Protein AF-A0A7S3VUL6-F1 (afdb_monomer_lite)

Foldseek 3Di:
DQLLQQLFEQQPHPVGPSAAGPVVRHGCCVVQVQSVVVSVVVVVVVCVVLVDPPDQDDPDQDRPCVLVVVDVDDDHDPVSVCCLAVLPPPPVPDDPPDDDDRDPDPSSPVCHVVDDDDPDDHDQWHQDPVVSHIDGDDCVRRVPDDDDDPPPPPDPPVPDPPPPPPDDD

Sequence (169 aa):
LNAILASISQTQGTWQNAFMDPVELELLSIKHPELMKEALQVYRDLAQASHLPTSLHSCSVVNHLFATGRCAMTINWEHAFPYLYNSPRLDGTRTAGGSNSSKPHPAAESLVGHIGVSPLPGSSRIYDRAGRTVKECNPSTCPLATQDEIVTYSRNFSELPANATKASG

Structure (mmCIF, N/CA/C/O backbone):
data_AF-A0A7S3VUL6-F1
#
_entry.id   AF-A0A7S3VUL6-F1
#
loop_
_atom_site.group_PDB
_atom_site.id
_atom_site.type_symbol
_atom_site.label_atom_id
_atom_site.label_alt_id
_atom_site.label_comp_id
_atom_site.label_asym_id
_atom_site.label_entity_id
_atom_site.label_seq_id
_atom_site.pdbx_PDB_ins_code
_atom_site.Cartn_x
_atom_site.Cartn_y
_atom_site.Cartn_z
_atom_site.occupancy
_atom_site.B_iso_or_equiv
_atom_site.auth_seq_id
_atom_site.auth_comp_id
_atom_site.auth_asym_id
_atom_site.auth_atom_id
_atom_site.pdbx_PDB_model_num
ATOM 1 N N . LEU A 1 1 ? 5.446 3.450 1.620 1.00 85.12 1 LEU A N 1
ATOM 2 C CA . LEU A 1 1 ? 4.728 3.755 2.879 1.00 85.12 1 LEU A CA 1
ATOM 3 C C . LEU A 1 1 ? 3.277 4.178 2.640 1.00 85.12 1 LEU A C 1
ATOM 5 O O . LEU A 1 1 ? 2.405 3.507 3.158 1.00 85.12 1 LEU A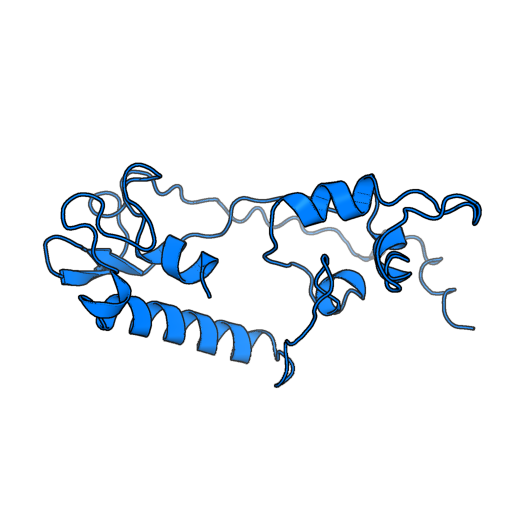 O 1
ATOM 9 N N . ASN A 1 2 ? 2.993 5.206 1.831 1.00 88.12 2 ASN A N 1
ATOM 10 C CA . ASN A 1 2 ? 1.614 5.687 1.602 1.00 88.12 2 ASN A CA 1
ATOM 11 C C . ASN A 1 2 ? 0.633 4.601 1.133 1.00 88.12 2 ASN A C 1
ATOM 13 O O . ASN A 1 2 ? -0.465 4.499 1.663 1.00 88.12 2 ASN A O 1
ATOM 17 N N . ALA A 1 3 ? 1.059 3.758 0.192 1.00 89.50 3 ALA A N 1
ATOM 18 C CA . ALA A 1 3 ? 0.274 2.622 -0.284 1.00 89.50 3 ALA A CA 1
ATOM 19 C C . ALA A 1 3 ? -0.064 1.614 0.839 1.00 89.50 3 ALA A C 1
ATOM 21 O O . ALA A 1 3 ? -1.197 1.162 0.950 1.00 89.50 3 ALA A O 1
ATOM 22 N N . ILE A 1 4 ? 0.901 1.336 1.725 1.00 92.19 4 ILE A N 1
ATOM 23 C CA . ILE A 1 4 ? 0.715 0.467 2.898 1.00 92.19 4 ILE A CA 1
ATOM 24 C C . ILE A 1 4 ? -0.262 1.117 3.882 1.00 92.19 4 ILE A C 1
ATOM 26 O O . ILE A 1 4 ? -1.207 0.477 4.327 1.00 92.19 4 ILE A O 1
ATOM 30 N N . LEU A 1 5 ? -0.074 2.404 4.184 1.00 91.94 5 LEU A N 1
ATOM 31 C CA . LEU A 1 5 ? -0.964 3.146 5.074 1.00 91.94 5 LEU A CA 1
ATOM 32 C C . LEU A 1 5 ? -2.414 3.099 4.575 1.00 91.94 5 LEU A C 1
ATOM 34 O O . LEU A 1 5 ? -3.310 2.787 5.353 1.00 91.94 5 LEU A O 1
ATOM 38 N N . ALA A 1 6 ? -2.626 3.345 3.279 1.00 91.25 6 ALA A N 1
ATOM 39 C CA . ALA A 1 6 ? -3.947 3.283 2.663 1.00 91.25 6 ALA A CA 1
ATOM 40 C C . ALA A 1 6 ? -4.585 1.893 2.798 1.00 91.25 6 ALA A C 1
ATOM 42 O O . ALA A 1 6 ? -5.755 1.803 3.157 1.00 91.25 6 ALA A O 1
ATOM 43 N N . SER A 1 7 ? -3.808 0.818 2.614 1.00 92.06 7 SER A N 1
ATOM 44 C CA . SER A 1 7 ? -4.300 -0.562 2.766 1.00 92.06 7 SER A CA 1
ATOM 45 C C . SER A 1 7 ? -4.785 -0.906 4.185 1.00 92.06 7 SER A C 1
ATOM 47 O O . SER A 1 7 ? -5.539 -1.859 4.358 1.00 92.06 7 SER A O 1
ATOM 49 N N . ILE A 1 8 ? -4.371 -0.129 5.194 1.00 93.62 8 ILE A N 1
ATOM 50 C CA . ILE A 1 8 ? -4.747 -0.305 6.605 1.00 93.62 8 ILE A CA 1
ATOM 51 C C . ILE A 1 8 ? -5.895 0.643 6.996 1.00 93.62 8 ILE A C 1
ATOM 53 O O . ILE A 1 8 ? -6.748 0.272 7.802 1.00 93.62 8 ILE A O 1
ATOM 57 N N . SER A 1 9 ? -5.926 1.872 6.465 1.00 91.81 9 SER A N 1
ATOM 58 C CA . SER A 1 9 ? -6.853 2.934 6.899 1.00 91.81 9 SER A CA 1
ATOM 59 C C . SER A 1 9 ? -8.128 3.083 6.060 1.00 91.81 9 SER A C 1
ATOM 61 O O . SER A 1 9 ? -9.054 3.784 6.492 1.00 91.81 9 SER A O 1
ATOM 63 N N . GLN A 1 10 ? -8.177 2.477 4.871 1.00 91.06 10 GLN A N 1
ATOM 64 C CA . GLN A 1 10 ? -9.265 2.618 3.900 1.00 91.06 10 GLN A CA 1
ATOM 65 C C . GLN A 1 10 ? -10.076 1.317 3.768 1.00 91.06 10 GLN A C 1
ATOM 67 O O . GLN A 1 10 ? -9.976 0.599 2.777 1.00 91.06 10 GLN A O 1
ATOM 72 N N . THR A 1 11 ? -10.897 0.998 4.771 1.00 89.81 11 THR A N 1
ATOM 73 C CA . THR A 1 11 ? -11.624 -0.288 4.833 1.00 89.81 11 THR A CA 1
ATOM 74 C C . THR A 1 11 ? -12.999 -0.260 4.174 1.00 89.81 11 THR A C 1
ATOM 76 O O . THR A 1 11 ? -13.513 -1.301 3.770 1.00 89.81 11 THR A O 1
ATOM 79 N N . GLN A 1 12 ? -13.586 0.931 4.030 1.00 88.06 12 GLN A N 1
ATOM 80 C CA . GLN A 1 12 ? -14.890 1.157 3.389 1.00 88.06 12 GLN A CA 1
ATOM 81 C C . GLN A 1 12 ? -14.747 1.812 2.003 1.00 88.06 12 GLN A C 1
ATOM 83 O O . GLN A 1 12 ? -15.617 2.562 1.555 1.00 88.06 12 GLN A O 1
ATOM 88 N N . GLY A 1 13 ? -13.627 1.558 1.320 1.00 83.88 13 GLY A N 1
ATOM 89 C CA . GLY A 1 13 ? -13.360 2.090 -0.016 1.00 83.88 13 GLY A CA 1
ATOM 90 C C . GLY A 1 13 ? -13.041 3.586 -0.021 1.00 83.88 13 GLY A C 1
ATOM 91 O O . GLY A 1 13 ? -12.706 4.179 1.004 1.00 83.88 13 GLY A O 1
ATOM 92 N N . THR A 1 14 ? -13.133 4.216 -1.193 1.00 84.12 14 THR A N 1
ATOM 93 C CA . THR A 1 14 ? -12.618 5.578 -1.429 1.00 84.12 14 THR A CA 1
ATOM 94 C C . THR A 1 14 ? -13.358 6.695 -0.698 1.00 84.12 14 THR A C 1
ATOM 96 O O . THR A 1 14 ? -12.814 7.788 -0.556 1.00 84.12 14 THR A O 1
ATOM 99 N N . TRP A 1 15 ? -14.548 6.416 -0.163 1.00 82.12 15 TRP A N 1
ATOM 100 C CA . TRP A 1 15 ? -15.296 7.332 0.705 1.00 82.12 15 TRP A CA 1
ATOM 101 C C . TRP A 1 15 ? -14.592 7.578 2.044 1.00 82.12 15 TRP A C 1
ATOM 103 O O . TRP A 1 15 ? -14.790 8.615 2.674 1.00 82.12 15 TRP A O 1
ATOM 113 N N . GLN A 1 16 ? -13.736 6.646 2.468 1.00 84.19 16 GLN A N 1
ATOM 114 C CA . GLN A 1 16 ? -12.798 6.858 3.559 1.00 84.19 16 GLN A CA 1
ATOM 115 C C . GLN A 1 16 ? -11.476 7.371 2.992 1.00 84.19 16 GLN A C 1
ATOM 117 O O . GLN A 1 16 ? -10.803 6.690 2.222 1.00 84.19 16 GLN A O 1
ATOM 122 N N . ASN A 1 17 ? -11.067 8.575 3.382 1.00 86.06 17 ASN A N 1
ATOM 123 C CA . ASN A 1 17 ? -9.769 9.105 2.979 1.00 86.06 17 ASN A CA 1
ATOM 124 C C . ASN A 1 17 ? -8.644 8.380 3.743 1.00 86.06 17 ASN A C 1
ATOM 126 O O . ASN A 1 17 ? -8.724 8.214 4.957 1.00 86.06 17 ASN A O 1
ATOM 130 N N . ALA A 1 18 ? -7.598 7.940 3.045 1.00 86.38 18 ALA A N 1
ATOM 131 C CA . ALA A 1 18 ? -6.507 7.153 3.622 1.00 86.38 18 ALA A CA 1
ATOM 132 C C . ALA A 1 18 ? -5.601 7.925 4.604 1.00 86.38 18 ALA A C 1
ATOM 134 O O . ALA A 1 18 ? -4.921 7.307 5.428 1.00 86.38 18 ALA A O 1
ATOM 135 N N . PHE A 1 19 ? -5.573 9.258 4.519 1.00 88.00 19 PHE A N 1
ATOM 136 C CA . PHE A 1 19 ? -4.609 10.109 5.229 1.00 88.00 19 PHE A CA 1
ATOM 137 C C . PHE A 1 19 ? -5.264 11.084 6.200 1.00 88.00 19 PHE A C 1
ATOM 139 O O . PHE A 1 19 ? -4.668 11.425 7.221 1.00 88.00 19 PHE A O 1
ATOM 146 N N . MET A 1 20 ? -6.474 11.532 5.880 1.00 88.50 20 MET A N 1
ATOM 147 C CA . MET A 1 20 ? -7.200 12.554 6.624 1.00 88.50 20 MET A CA 1
ATOM 148 C C . MET A 1 20 ? -8.571 12.027 7.038 1.00 88.50 20 MET A C 1
ATOM 150 O O . MET A 1 20 ? -9.179 11.224 6.328 1.00 88.50 20 MET A O 1
ATOM 154 N N . ASP A 1 21 ? -9.066 12.465 8.187 1.00 83.31 21 ASP A N 1
ATOM 155 C CA . ASP A 1 21 ? -10.475 12.306 8.509 1.00 83.31 21 ASP A CA 1
ATOM 156 C C . ASP A 1 21 ? -11.296 13.331 7.702 1.00 83.31 21 ASP A C 1
ATOM 158 O O . ASP A 1 21 ? -11.045 14.528 7.828 1.00 83.31 21 ASP A O 1
ATOM 162 N N . PRO A 1 22 ? -12.237 12.911 6.836 1.00 82.25 22 PRO A N 1
ATOM 163 C CA . PRO A 1 22 ? -12.972 13.846 5.986 1.00 82.25 22 PRO A CA 1
ATOM 164 C C . PRO A 1 22 ? -13.994 14.702 6.752 1.00 82.25 22 PRO A C 1
ATOM 166 O O . PRO A 1 22 ? -14.502 15.662 6.180 1.00 82.25 22 PRO A O 1
ATOM 169 N N . VAL A 1 23 ? -14.311 14.357 8.004 1.00 83.50 23 VAL A N 1
ATOM 170 C CA . VAL A 1 23 ? -15.227 15.115 8.865 1.00 83.50 23 VAL A CA 1
ATOM 171 C C . VAL A 1 23 ? -14.439 16.104 9.716 1.00 83.50 23 VAL A C 1
ATOM 173 O O . VAL A 1 23 ? -14.727 17.297 9.692 1.00 83.50 23 VAL A O 1
ATOM 176 N N . GLU A 1 24 ? -13.408 15.624 10.415 1.00 84.06 24 GLU A N 1
ATOM 177 C CA . GLU A 1 24 ? -12.617 16.454 11.339 1.00 84.06 24 GLU A CA 1
ATOM 178 C C . GLU A 1 24 ? -11.502 17.250 10.637 1.00 84.06 24 GLU A C 1
ATOM 180 O O . GLU A 1 24 ? -10.935 18.173 11.216 1.00 84.06 24 GLU A O 1
ATOM 185 N N . LEU A 1 25 ? -11.180 16.915 9.380 1.00 87.38 25 LEU A N 1
ATOM 186 C CA . LEU A 1 25 ? -10.110 17.527 8.574 1.00 87.38 25 LEU A CA 1
ATOM 187 C C . LEU A 1 25 ? -8.711 17.415 9.201 1.00 87.38 25 LEU A C 1
ATOM 189 O O . LEU A 1 25 ? -7.819 18.229 8.954 1.00 87.38 25 LEU A O 1
ATOM 193 N N . GLU A 1 26 ? -8.492 16.366 9.985 1.00 87.19 26 GLU A N 1
ATOM 194 C CA . GLU A 1 26 ? -7.233 16.114 10.680 1.00 87.19 26 GLU A CA 1
ATOM 195 C C . GLU A 1 26 ? -6.480 14.930 10.074 1.00 87.19 26 GLU A C 1
ATOM 197 O O . GLU A 1 26 ? -7.068 13.966 9.579 1.00 87.19 26 GLU A O 1
ATOM 202 N N . LEU A 1 27 ? -5.147 14.975 10.137 1.00 88.19 27 LEU A N 1
ATOM 203 C CA . LEU A 1 27 ? -4.310 13.865 9.690 1.00 88.19 27 LEU A CA 1
ATOM 204 C C . LEU A 1 27 ? -4.472 12.665 10.629 1.00 88.19 27 LEU A C 1
ATOM 206 O O . LEU A 1 27 ? -4.147 12.735 11.819 1.00 88.19 27 LEU A O 1
ATOM 210 N N . LEU A 1 28 ? -4.895 11.533 10.066 1.00 86.38 28 LEU A N 1
ATOM 211 C CA . LEU A 1 28 ? -5.126 10.291 10.804 1.00 86.38 28 LEU A CA 1
ATOM 212 C C . LEU A 1 28 ? -3.854 9.820 11.511 1.00 86.38 28 LEU A C 1
ATOM 214 O O . LEU A 1 28 ? -3.911 9.355 12.643 1.00 86.38 28 LEU A O 1
ATOM 218 N N . SER A 1 29 ? -2.692 9.994 10.882 1.00 82.25 29 SER A N 1
ATOM 219 C CA . SER A 1 29 ? -1.400 9.606 11.456 1.00 82.25 29 SER A CA 1
ATOM 220 C C . SER A 1 29 ? -1.031 10.371 12.730 1.00 82.25 29 SER A C 1
ATOM 222 O O . SER A 1 29 ? -0.297 9.832 13.555 1.00 82.25 29 SER A O 1
ATOM 224 N N . ILE A 1 30 ? -1.529 11.600 12.905 1.00 82.25 30 ILE A N 1
ATOM 225 C CA . ILE A 1 30 ? -1.249 12.428 14.086 1.00 82.25 30 ILE A CA 1
ATOM 226 C C . ILE A 1 30 ? -2.186 12.051 15.233 1.00 82.25 30 ILE A C 1
ATOM 228 O O . ILE A 1 30 ? -1.744 11.887 16.368 1.00 82.25 30 ILE A O 1
ATOM 232 N N . LYS A 1 31 ? -3.482 11.884 14.952 1.00 80.62 31 LYS A N 1
ATOM 233 C CA . LYS A 1 31 ? -4.469 11.510 15.977 1.00 80.62 31 LYS A CA 1
ATOM 234 C C . LYS A 1 31 ? -4.381 10.054 16.402 1.00 80.62 31 LYS A C 1
ATOM 236 O O . LYS A 1 31 ? -4.799 9.709 17.509 1.00 80.62 31 LYS A O 1
ATOM 241 N N . HIS A 1 32 ? -3.882 9.197 15.520 1.00 83.38 32 HIS A N 1
ATOM 242 C CA . HIS A 1 32 ? -3.973 7.755 15.668 1.00 83.38 32 HIS A CA 1
ATOM 243 C C . HIS A 1 32 ? -2.604 7.108 15.442 1.00 83.38 32 HIS A C 1
ATOM 245 O O . HIS A 1 32 ? -2.358 6.510 14.393 1.00 83.38 32 HIS A O 1
ATOM 251 N N . PRO A 1 33 ? -1.696 7.194 16.431 1.00 87.62 33 PRO A N 1
ATOM 252 C CA . PRO A 1 33 ? -0.338 6.673 16.293 1.00 87.62 33 PRO A CA 1
ATOM 253 C C . PRO A 1 33 ? -0.298 5.162 16.022 1.00 87.62 33 PRO A C 1
ATOM 255 O O . PRO A 1 33 ? 0.605 4.701 15.327 1.00 87.62 33 PRO A O 1
ATOM 258 N N . GLU A 1 34 ? -1.293 4.394 16.486 1.00 90.50 34 GLU A N 1
ATOM 259 C CA . GLU A 1 34 ? -1.383 2.951 16.213 1.00 90.50 34 GLU A CA 1
ATOM 260 C C . GLU A 1 34 ? -1.549 2.638 14.716 1.00 90.50 34 GLU A C 1
ATOM 262 O O . GLU A 1 34 ? -0.986 1.655 14.242 1.00 90.50 34 GLU A O 1
ATOM 267 N N . LEU A 1 35 ? -2.230 3.497 13.943 1.00 91.44 35 LEU A N 1
ATOM 268 C CA . LEU A 1 35 ? -2.331 3.339 12.487 1.00 91.44 35 LEU A CA 1
ATOM 269 C C . LEU A 1 35 ? -0.949 3.450 11.824 1.00 91.44 35 LEU A C 1
ATOM 271 O O . LEU A 1 35 ? -0.567 2.609 11.011 1.00 91.44 35 LEU A O 1
ATOM 275 N N . MET A 1 36 ? -0.187 4.493 12.167 1.00 91.75 36 MET A N 1
ATOM 276 C CA . MET A 1 36 ? 1.141 4.705 11.585 1.00 91.75 36 MET A CA 1
ATOM 277 C C . MET A 1 36 ? 2.132 3.633 12.048 1.00 91.75 36 MET A C 1
ATOM 279 O O . MET A 1 36 ? 2.958 3.173 11.265 1.00 91.75 36 MET A O 1
ATOM 283 N N . LYS A 1 37 ? 2.034 3.207 13.308 1.00 92.81 37 LYS A N 1
ATOM 284 C CA . LYS A 1 37 ? 2.842 2.123 13.867 1.00 92.81 37 LYS A CA 1
ATOM 285 C C . LYS A 1 37 ? 2.633 0.816 13.104 1.00 92.81 37 LYS A C 1
ATOM 287 O O . LYS A 1 37 ? 3.628 0.209 12.721 1.00 92.81 37 LYS A O 1
ATOM 292 N N . GLU A 1 38 ? 1.388 0.430 12.821 1.00 94.44 38 GLU A N 1
ATOM 293 C CA . GLU A 1 38 ? 1.090 -0.756 12.006 1.00 94.44 38 GLU A CA 1
ATOM 294 C C . GLU A 1 38 ? 1.676 -0.616 10.590 1.00 94.44 38 GLU A C 1
ATOM 296 O O . GLU A 1 38 ? 2.377 -1.503 10.106 1.00 94.44 38 GLU A O 1
ATOM 301 N N . ALA A 1 39 ? 1.490 0.542 9.943 1.00 93.44 39 ALA A N 1
ATOM 302 C CA . ALA A 1 39 ? 2.026 0.787 8.602 1.00 93.44 39 ALA A CA 1
ATOM 303 C C . ALA A 1 39 ? 3.565 0.729 8.549 1.00 93.44 39 ALA A C 1
ATOM 305 O O . ALA A 1 39 ? 4.142 0.202 7.594 1.00 93.44 39 ALA A O 1
ATOM 306 N N . LEU A 1 40 ? 4.242 1.257 9.572 1.00 93.31 40 LEU A N 1
ATOM 307 C CA . LEU A 1 40 ? 5.699 1.197 9.699 1.00 93.31 40 LEU A CA 1
ATOM 308 C C . LEU A 1 40 ? 6.195 -0.219 10.000 1.00 93.31 40 LEU A C 1
ATOM 310 O O . LEU A 1 40 ? 7.260 -0.589 9.507 1.00 93.31 40 LEU A O 1
ATOM 314 N N . GLN A 1 41 ? 5.442 -1.011 10.766 1.00 94.19 41 GLN A N 1
ATOM 315 C CA . GLN A 1 41 ? 5.754 -2.420 11.008 1.00 94.19 41 GLN A CA 1
ATOM 316 C C . GLN A 1 41 ? 5.696 -3.219 9.705 1.00 94.19 41 GLN A C 1
ATOM 318 O O . GLN A 1 41 ? 6.696 -3.832 9.342 1.00 94.19 41 GLN A O 1
ATOM 323 N N . VAL A 1 42 ? 4.609 -3.106 8.936 1.00 93.06 42 VAL A N 1
ATOM 324 C CA . VAL A 1 42 ? 4.500 -3.756 7.619 1.00 93.06 42 VAL A CA 1
ATOM 325 C C . VAL A 1 42 ? 5.620 -3.298 6.683 1.00 93.06 42 VAL A C 1
ATOM 327 O O . VAL A 1 42 ? 6.252 -4.113 6.015 1.00 93.06 42 VAL A O 1
ATOM 330 N N . TYR A 1 43 ? 5.923 -1.996 6.649 1.00 90.88 43 TYR A N 1
ATOM 331 C CA . TYR A 1 43 ? 7.020 -1.478 5.829 1.00 90.88 43 TYR A CA 1
ATOM 332 C C . TYR A 1 43 ? 8.383 -2.055 6.232 1.00 90.88 43 TYR A C 1
ATOM 334 O O . TYR A 1 43 ? 9.160 -2.443 5.360 1.00 90.88 43 TYR A O 1
ATOM 342 N N . ARG A 1 44 ? 8.673 -2.130 7.536 1.00 90.88 44 ARG A N 1
ATOM 343 C CA . ARG A 1 44 ? 9.898 -2.739 8.067 1.00 90.88 44 ARG A CA 1
ATOM 344 C C . ARG A 1 44 ? 9.990 -4.206 7.661 1.00 90.88 44 ARG A C 1
ATOM 346 O O . ARG A 1 44 ? 11.038 -4.621 7.176 1.00 90.88 44 ARG A O 1
ATOM 353 N N . ASP A 1 45 ? 8.914 -4.963 7.838 1.00 91.50 45 ASP A N 1
ATOM 354 C CA . ASP A 1 45 ? 8.895 -6.403 7.579 1.00 91.50 45 ASP A CA 1
ATOM 355 C C . ASP A 1 45 ? 9.078 -6.686 6.080 1.00 91.50 45 ASP A C 1
ATOM 357 O O . ASP A 1 45 ? 9.893 -7.527 5.698 1.00 91.50 45 ASP A O 1
ATOM 361 N N . LEU A 1 46 ? 8.430 -5.897 5.214 1.00 87.88 46 LEU A N 1
ATOM 362 C CA . LEU A 1 46 ? 8.656 -5.941 3.767 1.00 87.88 46 LEU A CA 1
ATOM 363 C C . LEU A 1 46 ? 10.096 -5.578 3.401 1.00 87.88 46 LEU A C 1
ATOM 365 O O . LEU A 1 46 ? 10.704 -6.270 2.586 1.00 87.88 46 LEU A O 1
ATOM 369 N N . ALA A 1 47 ? 10.658 -4.517 3.986 1.00 86.00 47 ALA A N 1
ATOM 370 C CA . ALA A 1 47 ? 12.027 -4.090 3.703 1.00 86.00 47 ALA A CA 1
ATOM 371 C C . ALA A 1 47 ? 13.062 -5.150 4.112 1.00 86.00 47 ALA A C 1
ATOM 373 O O . ALA A 1 47 ? 14.024 -5.378 3.378 1.00 86.00 47 ALA A O 1
ATOM 374 N N . GLN A 1 48 ? 12.838 -5.822 5.246 1.00 86.69 48 GLN A N 1
ATOM 375 C CA . GLN A 1 48 ? 13.657 -6.945 5.701 1.00 86.69 48 GLN A CA 1
ATOM 376 C C . GLN A 1 48 ? 13.529 -8.145 4.757 1.00 86.69 48 GLN A C 1
ATOM 378 O O . GLN A 1 48 ? 14.544 -8.664 4.300 1.00 86.69 48 GLN A O 1
ATOM 383 N N . ALA A 1 49 ? 12.304 -8.544 4.407 1.00 86.94 49 ALA A N 1
ATOM 384 C CA . ALA A 1 49 ? 12.056 -9.701 3.545 1.00 86.94 49 ALA A CA 1
ATOM 385 C C . ALA A 1 49 ? 12.598 -9.522 2.116 1.00 86.94 49 ALA A C 1
ATOM 387 O O . ALA A 1 49 ? 13.080 -10.471 1.501 1.00 86.94 49 ALA A O 1
ATOM 388 N N . SER A 1 50 ? 12.535 -8.302 1.580 1.00 82.12 50 SER A N 1
ATOM 389 C CA . SER A 1 50 ? 12.989 -7.995 0.218 1.00 82.12 50 SER A CA 1
ATOM 390 C C . SER A 1 50 ? 14.467 -7.605 0.123 1.00 82.12 50 SER A C 1
ATOM 392 O O . SER A 1 50 ? 14.939 -7.320 -0.978 1.00 82.12 50 SER A O 1
ATOM 394 N N . HIS A 1 51 ? 15.208 -7.616 1.240 1.00 83.12 51 HIS A N 1
ATOM 395 C CA . HIS A 1 51 ? 16.620 -7.222 1.303 1.00 83.12 51 HIS A CA 1
ATOM 396 C C . HIS A 1 51 ? 16.887 -5.880 0.601 1.00 83.12 51 HIS A C 1
ATOM 398 O O . HIS A 1 51 ? 17.845 -5.738 -0.169 1.00 83.12 51 HIS A O 1
ATOM 404 N N . LEU A 1 52 ? 16.002 -4.898 0.815 1.00 78.19 52 LEU A N 1
ATOM 405 C CA . LEU A 1 52 ? 16.136 -3.601 0.157 1.00 78.19 52 LEU A CA 1
ATOM 406 C C . LEU A 1 52 ? 17.458 -2.939 0.558 1.00 78.19 52 LEU A C 1
ATOM 408 O O . LEU A 1 52 ? 17.871 -3.030 1.718 1.00 78.19 52 LEU A O 1
ATOM 412 N N . PRO A 1 53 ? 18.124 -2.238 -0.376 1.00 74.06 53 PRO A N 1
ATOM 413 C CA . PRO A 1 53 ? 19.276 -1.430 -0.022 1.00 74.06 53 PRO A CA 1
ATOM 414 C C . PRO A 1 53 ? 18.878 -0.380 1.022 1.00 74.06 53 PRO A C 1
ATOM 416 O O . PRO A 1 53 ? 17.764 0.146 1.014 1.00 74.06 53 PRO A O 1
ATOM 419 N N . THR A 1 54 ? 19.820 -0.035 1.898 1.00 65.50 54 THR A N 1
ATOM 420 C CA . THR A 1 54 ? 19.638 0.948 2.980 1.00 65.50 54 THR A CA 1
ATOM 421 C C . THR A 1 54 ? 19.260 2.345 2.482 1.00 65.50 54 THR A C 1
ATOM 423 O O . THR A 1 54 ? 18.685 3.124 3.238 1.00 65.50 54 THR A O 1
ATOM 426 N N . SER A 1 55 ? 19.531 2.657 1.210 1.00 66.50 55 SER A N 1
ATOM 427 C CA . SER A 1 55 ? 19.029 3.851 0.535 1.00 66.50 55 SER A CA 1
ATOM 428 C C . SER A 1 55 ? 18.136 3.471 -0.642 1.00 66.50 55 SER A C 1
ATOM 430 O O . SER A 1 55 ? 18.564 2.801 -1.581 1.00 66.50 55 SER A O 1
ATOM 432 N N . LEU A 1 56 ? 16.896 3.955 -0.594 1.00 65.56 56 LEU A N 1
ATOM 433 C CA . LEU A 1 56 ? 15.918 3.885 -1.681 1.00 65.56 56 LEU A CA 1
ATOM 434 C C . LEU A 1 56 ? 15.768 5.232 -2.406 1.00 65.56 56 LEU A C 1
ATOM 436 O O . LEU A 1 56 ? 14.810 5.422 -3.151 1.00 65.56 56 LEU A O 1
ATOM 440 N N . HIS A 1 57 ? 16.678 6.187 -2.176 1.00 64.12 57 HIS A N 1
ATOM 441 C CA . HIS A 1 57 ? 16.606 7.492 -2.828 1.00 64.12 57 HIS A CA 1
ATOM 442 C C . HIS A 1 57 ? 16.837 7.348 -4.334 1.00 64.12 57 HIS A C 1
ATOM 444 O O . HIS A 1 57 ? 17.953 7.127 -4.799 1.00 64.12 57 HIS A O 1
ATOM 450 N N . SER A 1 58 ? 15.762 7.502 -5.097 1.00 66.50 58 SER A N 1
ATOM 451 C CA . SER A 1 58 ? 15.805 7.653 -6.542 1.00 66.50 58 SER A CA 1
ATOM 452 C C . SER A 1 58 ? 14.786 8.708 -6.943 1.00 66.50 58 SER A C 1
ATOM 454 O O . SER A 1 58 ? 13.610 8.587 -6.617 1.00 66.50 58 SER A O 1
ATOM 456 N N . CYS A 1 59 ? 15.236 9.733 -7.665 1.00 68.31 59 CYS A N 1
ATOM 457 C CA . CYS A 1 59 ? 14.356 10.722 -8.295 1.00 68.31 59 CYS A CA 1
ATOM 458 C C . CYS A 1 59 ? 13.850 10.251 -9.673 1.00 68.31 59 CYS A C 1
ATOM 460 O O . CYS A 1 59 ? 13.345 11.053 -10.453 1.00 68.31 59 CYS A O 1
ATOM 462 N N . SER A 1 60 ? 14.041 8.971 -10.009 1.00 73.06 60 SER A N 1
ATOM 463 C CA . SER A 1 60 ? 13.557 8.387 -11.258 1.00 73.06 60 SER A CA 1
ATOM 464 C C . SER A 1 60 ? 12.052 8.141 -11.186 1.00 73.06 60 SER A C 1
ATOM 466 O O . SER A 1 60 ? 11.547 7.644 -10.181 1.00 73.06 60 SER A O 1
ATOM 468 N N . VAL A 1 61 ? 11.352 8.408 -12.292 1.00 75.69 61 VAL A N 1
ATOM 469 C CA . VAL A 1 61 ? 9.924 8.082 -12.461 1.00 75.69 61 VAL A CA 1
ATOM 470 C C . VAL A 1 61 ? 9.673 6.576 -12.310 1.00 75.69 61 VAL A C 1
ATOM 472 O O . VAL A 1 61 ? 8.616 6.155 -11.853 1.00 75.69 61 VAL A O 1
ATOM 475 N N . VAL A 1 62 ? 10.657 5.745 -12.659 1.00 77.50 62 VAL A N 1
ATOM 476 C CA . VAL A 1 62 ? 10.584 4.283 -12.547 1.00 77.50 62 VAL A CA 1
ATOM 477 C C . VAL A 1 62 ? 11.581 3.810 -11.500 1.00 77.50 62 VAL A C 1
ATOM 479 O O . VAL A 1 62 ? 12.754 4.190 -11.539 1.00 77.50 62 VAL A O 1
ATOM 482 N N . ASN A 1 63 ? 11.135 2.947 -10.585 1.00 80.88 63 ASN A N 1
ATOM 483 C CA . ASN A 1 63 ? 12.010 2.343 -9.589 1.00 80.88 63 ASN A CA 1
ATOM 484 C C . ASN A 1 63 ? 13.146 1.560 -10.272 1.00 80.88 63 ASN A C 1
ATOM 486 O O . ASN A 1 63 ? 12.905 0.604 -11.009 1.00 80.88 63 ASN A O 1
ATOM 490 N N . HIS A 1 64 ? 14.391 1.953 -10.003 1.00 80.31 64 HIS A N 1
ATOM 491 C CA . HIS A 1 64 ? 15.571 1.370 -10.639 1.00 80.31 64 HIS A CA 1
ATOM 492 C C . HIS A 1 64 ? 15.738 -0.131 -10.350 1.00 80.31 64 HIS A C 1
ATOM 494 O O . HIS A 1 64 ? 16.163 -0.879 -11.228 1.00 80.31 64 HIS A O 1
ATOM 500 N N . LEU A 1 65 ? 15.395 -0.601 -9.145 1.00 83.62 65 LEU A N 1
ATOM 501 C CA . LEU A 1 65 ? 15.503 -2.024 -8.804 1.00 83.62 65 LEU A CA 1
ATOM 502 C C . LEU A 1 65 ? 14.523 -2.867 -9.624 1.00 83.62 65 LEU A C 1
ATOM 504 O O . LEU A 1 65 ? 14.865 -3.965 -10.045 1.00 83.62 65 LEU A O 1
ATOM 508 N N . PHE A 1 66 ? 13.338 -2.333 -9.907 1.00 85.38 66 PHE A N 1
ATOM 509 C CA . PHE A 1 66 ? 12.384 -2.972 -10.807 1.00 85.38 66 PHE A CA 1
ATOM 510 C C . PHE A 1 66 ? 12.850 -2.914 -12.264 1.00 85.38 66 PHE A C 1
ATOM 512 O O . PHE A 1 66 ? 12.896 -3.941 -12.931 1.00 85.38 66 PHE A O 1
ATOM 519 N N . ALA A 1 67 ? 13.287 -1.742 -12.738 1.00 81.81 67 ALA A N 1
ATOM 520 C CA . ALA A 1 67 ? 13.759 -1.581 -14.114 1.00 81.81 67 ALA A CA 1
ATOM 521 C C . ALA A 1 67 ? 14.946 -2.496 -14.448 1.00 81.81 67 ALA A C 1
ATOM 523 O O . ALA A 1 67 ? 15.034 -3.013 -15.551 1.00 81.81 67 ALA A O 1
ATOM 524 N N . THR A 1 68 ? 15.839 -2.735 -13.487 1.00 81.56 68 THR A N 1
ATOM 525 C CA . THR A 1 68 ? 17.005 -3.620 -13.652 1.00 81.56 68 THR A CA 1
ATOM 526 C C . THR A 1 68 ? 16.719 -5.097 -13.366 1.00 81.56 68 THR A C 1
ATOM 528 O O . THR A 1 68 ? 17.653 -5.893 -13.308 1.00 81.56 68 THR A O 1
ATOM 531 N N . GLY A 1 69 ? 15.456 -5.483 -13.152 1.00 83.50 69 GLY A N 1
ATOM 532 C CA . GLY A 1 69 ? 15.071 -6.872 -12.877 1.00 83.50 69 GLY A CA 1
ATOM 533 C C . GLY A 1 69 ? 15.481 -7.392 -11.494 1.00 83.50 69 GLY A C 1
ATOM 534 O O . GLY A 1 69 ? 15.345 -8.580 -11.220 1.00 83.50 69 GLY A O 1
ATOM 535 N N . ARG A 1 70 ? 15.963 -6.525 -10.593 1.00 84.62 70 ARG A N 1
ATOM 536 C CA . ARG A 1 70 ? 16.300 -6.889 -9.205 1.00 84.62 70 ARG A CA 1
ATOM 537 C C . ARG A 1 70 ? 15.070 -7.038 -8.309 1.00 84.62 70 ARG A C 1
ATOM 539 O O . ARG A 1 70 ? 15.156 -7.689 -7.273 1.00 84.62 70 ARG A O 1
ATOM 546 N N . CYS A 1 71 ? 13.942 -6.442 -8.690 1.00 85.62 71 CYS A N 1
ATOM 547 C CA . CYS A 1 71 ? 12.647 -6.628 -8.042 1.00 85.62 71 CYS A CA 1
ATOM 548 C C . CYS A 1 71 ? 11.611 -7.080 -9.074 1.00 85.62 71 CYS A C 1
ATOM 550 O O . CYS A 1 71 ? 11.473 -6.448 -10.117 1.00 85.62 71 CYS A O 1
ATOM 552 N N . ALA A 1 72 ? 10.844 -8.125 -8.753 1.00 86.38 72 ALA A N 1
ATOM 553 C CA . ALA A 1 72 ? 9.781 -8.640 -9.622 1.00 86.38 72 ALA A CA 1
ATOM 554 C C . ALA A 1 72 ? 8.564 -7.701 -9.721 1.00 86.38 72 ALA A C 1
ATOM 556 O O . ALA A 1 72 ? 7.808 -7.761 -10.685 1.00 86.38 72 ALA A O 1
ATOM 557 N N . MET A 1 73 ? 8.370 -6.830 -8.728 1.00 87.12 73 MET A N 1
ATOM 558 C CA . MET A 1 73 ? 7.261 -5.880 -8.661 1.00 87.12 73 MET A CA 1
ATOM 559 C C . MET A 1 73 ? 7.720 -4.538 -8.090 1.00 87.12 73 MET A C 1
ATOM 561 O O . MET A 1 73 ? 8.710 -4.458 -7.360 1.00 87.12 73 MET A O 1
ATOM 565 N N . THR A 1 74 ? 6.974 -3.480 -8.398 1.00 86.19 74 THR A N 1
ATOM 566 C CA . THR A 1 74 ? 7.141 -2.161 -7.788 1.00 86.19 74 THR A CA 1
ATOM 567 C C . THR A 1 74 ? 5.785 -1.530 -7.513 1.00 86.19 74 THR A C 1
ATOM 569 O O . THR A 1 74 ? 4.836 -1.735 -8.264 1.00 86.19 74 THR A O 1
ATOM 572 N N . ILE A 1 75 ? 5.703 -0.758 -6.432 1.00 86.88 75 ILE A N 1
ATOM 573 C CA . ILE A 1 75 ? 4.572 0.130 -6.172 1.00 86.88 75 ILE A CA 1
ATOM 574 C C . ILE A 1 75 ? 5.016 1.509 -6.630 1.00 86.88 75 ILE A C 1
ATOM 576 O O . ILE A 1 75 ? 5.969 2.066 -6.081 1.00 86.88 75 ILE A O 1
ATOM 580 N N . ASN A 1 76 ? 4.345 2.041 -7.642 1.00 83.62 76 ASN A N 1
ATOM 581 C CA . ASN A 1 76 ? 4.699 3.315 -8.237 1.00 83.62 76 ASN A CA 1
ATOM 582 C C . ASN A 1 76 ? 3.444 4.126 -8.550 1.00 83.62 76 ASN A C 1
ATOM 584 O O . ASN A 1 76 ? 2.333 3.596 -8.542 1.00 83.62 76 ASN A O 1
ATOM 588 N N . TRP A 1 77 ? 3.638 5.410 -8.816 1.00 82.44 77 TRP A N 1
ATOM 589 C CA . TRP A 1 77 ? 2.575 6.273 -9.296 1.00 82.44 77 TRP A CA 1
ATOM 590 C C . TRP A 1 77 ? 2.120 5.853 -10.691 1.00 82.44 77 TRP A C 1
ATOM 592 O O . TRP A 1 77 ? 2.898 5.337 -11.498 1.00 82.44 77 TRP A O 1
ATOM 602 N N . GLU A 1 78 ? 0.852 6.114 -10.986 1.00 80.75 78 GLU A N 1
ATOM 603 C CA . GLU A 1 78 ? 0.189 5.745 -12.233 1.00 80.75 78 GLU A CA 1
ATOM 604 C C . GLU A 1 78 ? 0.911 6.277 -13.476 1.00 80.75 78 GLU A C 1
ATOM 606 O O . GLU A 1 78 ? 0.969 5.581 -14.486 1.00 80.75 78 GLU A O 1
ATOM 611 N N . HIS A 1 79 ? 1.541 7.455 -13.401 1.00 76.69 79 HIS A N 1
ATOM 612 C CA . HIS A 1 79 ? 2.288 8.049 -14.514 1.00 76.69 79 HIS A CA 1
ATOM 613 C C . HIS A 1 79 ? 3.589 7.310 -14.871 1.00 76.69 79 HIS A C 1
ATOM 615 O O . HIS A 1 79 ? 4.126 7.523 -15.960 1.00 76.69 79 HIS A O 1
ATOM 621 N N . ALA A 1 80 ? 4.083 6.399 -14.025 1.00 79.25 80 ALA A N 1
ATOM 622 C CA . ALA A 1 80 ? 5.228 5.559 -14.368 1.00 79.25 80 ALA A CA 1
ATOM 623 C C . ALA A 1 80 ? 4.918 4.602 -15.529 1.00 79.25 80 ALA A C 1
ATOM 625 O O . ALA A 1 80 ? 5.788 4.320 -16.350 1.00 79.25 80 ALA A O 1
ATOM 626 N N . PHE A 1 81 ? 3.669 4.145 -15.638 1.00 77.94 81 PHE A N 1
ATOM 627 C CA . PHE A 1 81 ? 3.238 3.248 -16.706 1.00 77.94 81 PHE A CA 1
ATOM 628 C C . PHE A 1 81 ? 3.255 3.912 -18.099 1.00 77.94 81 PHE A C 1
ATOM 630 O O . PHE A 1 81 ? 3.961 3.414 -18.980 1.00 77.94 81 PHE A O 1
ATOM 637 N N . PRO A 1 82 ? 2.582 5.059 -18.339 1.00 73.25 82 PRO A N 1
ATOM 638 C CA . PRO A 1 82 ? 2.712 5.765 -19.604 1.00 73.25 82 PRO A CA 1
ATOM 639 C C . PRO A 1 82 ? 4.120 6.326 -19.800 1.00 73.25 82 PRO A C 1
ATOM 641 O O . PRO A 1 82 ? 4.521 6.463 -20.943 1.00 73.25 82 PRO A O 1
ATOM 644 N N . TYR A 1 83 ? 4.907 6.607 -18.754 1.00 74.06 83 TYR A N 1
ATOM 645 C CA . TYR A 1 83 ? 6.314 6.981 -18.940 1.00 74.06 83 TYR A CA 1
ATOM 646 C C . TYR A 1 83 ? 7.124 5.848 -19.583 1.00 74.06 83 TYR A C 1
ATOM 648 O O . TYR A 1 83 ? 7.978 6.112 -20.422 1.00 74.06 83 TYR A O 1
ATOM 656 N N . LEU A 1 84 ? 6.838 4.590 -19.247 1.00 71.62 84 LEU A N 1
ATOM 657 C CA . LEU A 1 84 ? 7.484 3.432 -19.869 1.00 71.62 84 LEU A CA 1
ATOM 658 C C . LEU A 1 84 ? 7.022 3.217 -21.313 1.00 71.62 84 LEU A C 1
ATOM 660 O O . LEU A 1 84 ? 7.835 2.873 -22.160 1.00 71.62 84 LEU A O 1
ATOM 664 N N . TYR A 1 85 ? 5.745 3.465 -21.614 1.00 67.69 85 TYR A N 1
ATOM 665 C CA . TYR A 1 85 ? 5.178 3.241 -22.950 1.00 67.69 85 TYR A CA 1
ATOM 666 C C . TYR A 1 85 ? 5.380 4.417 -23.926 1.00 67.69 85 TYR A C 1
ATOM 668 O O . TYR A 1 85 ? 5.632 4.213 -25.110 1.00 67.69 85 TYR A O 1
ATOM 676 N N . ASN A 1 86 ? 5.271 5.648 -23.420 1.00 60.47 86 ASN A N 1
ATOM 677 C CA . ASN A 1 86 ? 5.335 6.907 -24.166 1.00 60.47 86 ASN A CA 1
ATOM 678 C C . ASN A 1 86 ? 6.651 7.656 -23.972 1.00 60.47 86 ASN A C 1
ATOM 680 O O . ASN A 1 86 ? 6.774 8.762 -24.506 1.00 60.47 86 ASN A O 1
ATOM 684 N N . SER A 1 87 ? 7.629 7.111 -23.229 1.00 54.78 87 SER A N 1
ATOM 685 C CA . SER A 1 87 ? 9.002 7.592 -23.394 1.00 54.78 87 SER A CA 1
ATOM 686 C C . SER A 1 87 ? 9.265 7.513 -24.887 1.00 54.78 87 SER A C 1
ATOM 688 O O . SER A 1 87 ? 9.155 6.414 -25.442 1.00 54.78 87 SER A O 1
ATOM 690 N N . PRO A 1 88 ? 9.502 8.647 -25.570 1.00 48.19 88 PRO A N 1
ATOM 691 C CA . PRO A 1 88 ? 9.775 8.598 -26.984 1.00 48.19 88 PRO A CA 1
ATOM 692 C C . PRO A 1 88 ? 10.882 7.569 -27.132 1.00 48.19 88 PRO A C 1
ATOM 694 O O . PRO A 1 88 ? 11.855 7.611 -26.373 1.00 48.19 88 PRO A O 1
ATOM 697 N N . ARG A 1 89 ? 10.733 6.634 -28.074 1.00 46.75 89 ARG A N 1
ATOM 698 C CA . ARG A 1 89 ? 11.920 6.060 -28.693 1.00 46.75 89 ARG A CA 1
ATOM 699 C C . ARG A 1 89 ? 12.705 7.280 -29.137 1.00 46.75 89 ARG A C 1
ATOM 701 O O . ARG A 1 89 ? 12.352 7.900 -30.136 1.00 46.75 89 ARG A O 1
ATOM 708 N N . LEU A 1 90 ? 13.656 7.709 -28.319 1.00 43.50 90 LEU A N 1
ATOM 709 C CA . LEU A 1 90 ? 14.535 8.812 -28.623 1.00 43.50 90 LEU A CA 1
ATOM 710 C C . LEU A 1 90 ? 15.517 8.238 -29.649 1.00 43.50 90 LEU A C 1
ATOM 712 O O . LEU A 1 90 ? 16.700 8.072 -29.375 1.00 43.50 90 LEU A O 1
ATOM 716 N N . ASP A 1 91 ? 15.012 7.961 -30.860 1.00 41.78 91 ASP A N 1
ATOM 717 C CA . ASP A 1 91 ? 15.603 8.553 -32.056 1.00 41.78 91 ASP A CA 1
ATOM 718 C C . ASP A 1 91 ? 16.086 9.928 -31.600 1.00 41.78 91 ASP A C 1
ATOM 720 O O . ASP A 1 91 ? 15.282 10.731 -31.118 1.00 41.78 91 ASP A O 1
ATOM 724 N N . GLY A 1 92 ? 17.405 10.104 -31.564 1.00 41.84 92 GLY A N 1
ATOM 725 C CA . GLY A 1 92 ? 18.108 11.126 -30.794 1.00 41.84 92 GLY A CA 1
ATOM 726 C C . GLY A 1 92 ? 17.859 12.575 -31.222 1.00 41.84 92 GLY A C 1
ATOM 727 O O . GLY A 1 92 ? 18.798 13.364 -31.210 1.00 41.84 92 GLY A O 1
ATOM 728 N N . THR A 1 93 ? 16.637 12.946 -31.600 1.00 39.44 93 THR A N 1
ATOM 729 C CA . THR A 1 93 ? 16.296 14.207 -32.255 1.00 39.44 93 THR A CA 1
ATOM 730 C C . THR A 1 93 ? 15.142 14.988 -31.614 1.00 39.44 93 THR A C 1
ATOM 732 O O . THR A 1 93 ? 14.861 16.095 -32.068 1.00 39.44 93 THR A O 1
ATOM 735 N N . ARG A 1 94 ? 14.509 14.535 -30.516 1.00 40.75 94 ARG A N 1
ATOM 736 C CA . ARG A 1 94 ? 13.564 15.386 -29.751 1.00 40.75 94 ARG A CA 1
ATOM 737 C C . ARG A 1 94 ? 14.043 15.688 -28.337 1.00 40.75 94 ARG A C 1
ATOM 739 O O . ARG A 1 94 ? 13.759 14.976 -27.380 1.00 40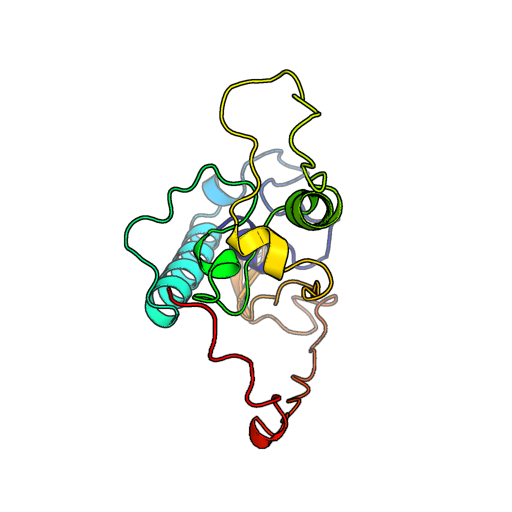.75 94 ARG A O 1
ATOM 746 N N . THR A 1 95 ? 14.709 16.830 -28.219 1.00 37.72 95 THR A N 1
ATOM 747 C CA . THR A 1 95 ? 14.865 17.594 -26.983 1.00 37.72 95 THR A CA 1
ATOM 748 C C . THR A 1 95 ? 13.494 18.081 -26.508 1.00 37.72 95 THR A C 1
ATOM 750 O O . THR A 1 95 ? 12.986 19.114 -26.942 1.00 37.72 95 THR A O 1
ATOM 753 N N . ALA A 1 96 ? 12.870 17.339 -25.594 1.00 41.06 96 ALA A N 1
ATOM 754 C CA . ALA A 1 96 ? 11.851 17.925 -24.733 1.00 41.06 96 ALA A CA 1
ATOM 755 C C . ALA A 1 96 ? 12.562 18.947 -23.832 1.00 41.06 96 ALA A C 1
ATOM 757 O O . ALA A 1 96 ? 13.359 18.584 -22.969 1.00 41.06 96 ALA A O 1
ATOM 758 N N . GLY A 1 97 ? 12.353 20.235 -24.109 1.00 38.12 97 GLY A N 1
ATOM 759 C CA . GLY A 1 97 ? 12.876 21.324 -23.294 1.00 38.12 97 GLY A CA 1
ATOM 760 C C . GLY A 1 97 ? 12.393 21.185 -21.852 1.00 38.12 97 GLY A C 1
ATOM 761 O O . GLY A 1 97 ? 11.197 21.267 -21.591 1.00 38.12 97 GLY A O 1
ATOM 762 N N . GLY A 1 98 ? 13.331 20.959 -20.932 1.00 37.69 98 GLY A N 1
ATOM 763 C CA . GLY A 1 98 ? 13.067 20.847 -19.498 1.00 37.69 98 GLY A CA 1
ATOM 764 C C . GLY A 1 98 ? 14.127 20.016 -18.773 1.00 37.69 98 GLY A C 1
ATOM 765 O O . GLY A 1 98 ? 13.950 18.822 -18.587 1.00 37.69 98 GLY A O 1
ATOM 766 N N . SER A 1 99 ? 15.234 20.665 -18.396 1.00 38.94 99 SER A N 1
ATOM 767 C CA . SER A 1 99 ? 16.292 20.208 -17.470 1.00 38.94 99 SER A CA 1
ATOM 768 C C . SER A 1 99 ? 16.820 18.759 -17.603 1.00 38.94 99 SER A C 1
ATOM 770 O O . SER A 1 99 ? 16.295 17.831 -17.000 1.00 38.94 99 SER A O 1
ATOM 772 N N . ASN A 1 100 ? 17.944 18.603 -18.310 1.00 38.41 100 ASN A N 1
ATOM 773 C CA . ASN A 1 100 ? 19.102 17.730 -18.020 1.00 38.41 100 ASN A CA 1
ATOM 774 C C . ASN A 1 100 ? 18.959 16.266 -17.520 1.00 38.41 100 ASN A C 1
ATOM 776 O O . ASN A 1 100 ? 19.979 15.717 -17.109 1.00 38.41 100 ASN 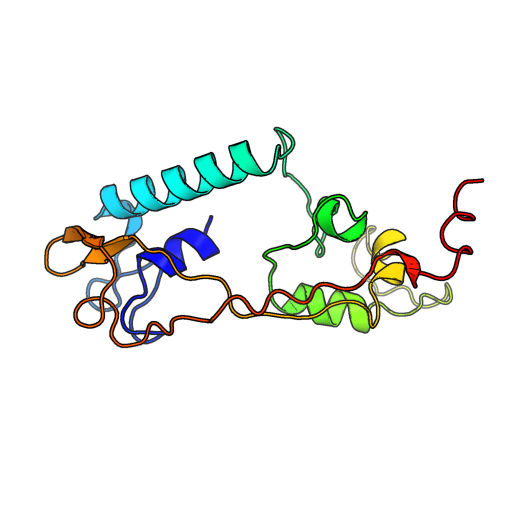A O 1
ATOM 780 N N . SER A 1 101 ? 17.811 15.581 -17.604 1.00 44.41 101 SER A N 1
ATOM 781 C CA . SER A 1 101 ? 17.717 14.195 -17.078 1.00 44.41 101 SER A CA 1
ATOM 782 C C . SER A 1 101 ? 16.864 13.204 -17.883 1.00 44.41 101 SER A C 1
ATOM 784 O O . SER A 1 101 ? 16.709 12.057 -17.473 1.00 44.41 101 SER A O 1
ATOM 786 N N . SER A 1 102 ? 16.313 13.585 -19.033 1.00 45.91 102 SER A N 1
ATOM 787 C CA . SER A 1 102 ? 15.233 12.819 -19.679 1.00 45.91 102 SER A CA 1
ATOM 788 C C . SER A 1 102 ? 15.704 11.853 -20.769 1.00 45.91 102 SER A C 1
ATOM 790 O O . SER A 1 102 ? 15.152 11.845 -21.867 1.00 45.91 102 SER A O 1
ATOM 792 N N . LYS A 1 103 ? 16.711 11.020 -20.490 1.00 47.59 103 LYS A N 1
ATOM 793 C CA . LYS A 1 103 ? 16.803 9.734 -21.196 1.00 47.59 103 LYS A CA 1
ATOM 794 C C . LYS A 1 103 ? 16.152 8.686 -20.295 1.00 47.59 103 LYS A C 1
ATOM 796 O O . LYS A 1 103 ? 16.552 8.598 -19.131 1.00 47.59 103 LYS A O 1
ATOM 801 N N . PRO A 1 104 ? 15.147 7.924 -20.765 1.00 51.88 104 PRO A N 1
ATOM 802 C CA . PRO A 1 104 ? 14.694 6.763 -20.014 1.00 51.88 104 PRO A CA 1
ATOM 803 C C . PRO A 1 104 ? 15.915 5.886 -19.720 1.00 51.88 104 PRO A C 1
ATOM 805 O O . PRO A 1 104 ? 16.805 5.737 -20.559 1.00 51.88 104 PRO A O 1
ATOM 808 N N . HIS A 1 105 ? 16.004 5.373 -18.492 1.00 53.47 105 HIS A N 1
ATOM 809 C CA . HIS A 1 105 ? 17.063 4.439 -18.124 1.00 53.47 105 HIS A CA 1
ATOM 810 C C . HIS A 1 105 ? 17.080 3.301 -19.163 1.00 53.47 105 HIS A C 1
ATOM 812 O O . HIS A 1 105 ? 15.998 2.827 -19.493 1.00 53.47 105 HIS A O 1
ATOM 818 N N . PRO A 1 106 ? 18.227 2.820 -19.672 1.00 58.28 106 PRO A N 1
ATOM 819 C CA . PRO A 1 106 ? 18.250 1.782 -20.714 1.00 58.28 106 PRO A CA 1
ATOM 820 C C . PRO A 1 106 ? 17.433 0.535 -20.336 1.00 58.28 106 PRO A C 1
ATOM 822 O O . PRO A 1 106 ? 16.744 -0.055 -21.158 1.00 58.28 106 PRO A O 1
ATOM 825 N N . ALA A 1 107 ? 17.421 0.194 -19.043 1.00 61.62 107 ALA A N 1
ATOM 826 C CA . ALA A 1 107 ? 16.621 -0.908 -18.505 1.00 61.62 107 ALA A CA 1
ATOM 827 C C . ALA A 1 107 ? 15.090 -0.659 -18.508 1.00 61.62 107 ALA A C 1
ATOM 829 O O . ALA A 1 107 ? 14.307 -1.569 -18.274 1.00 61.62 107 ALA A O 1
ATOM 830 N N . ALA A 1 108 ? 14.635 0.569 -18.761 1.00 65.38 108 ALA A N 1
ATOM 831 C CA . ALA A 1 108 ? 13.223 0.903 -18.930 1.00 65.38 108 ALA A CA 1
ATOM 832 C C . ALA A 1 108 ? 12.700 0.517 -20.325 1.00 65.38 108 ALA A C 1
ATOM 834 O O . ALA A 1 108 ? 11.537 0.145 -20.453 1.00 65.38 108 ALA A O 1
ATOM 835 N N . GLU A 1 109 ? 13.551 0.541 -21.358 1.00 68.12 109 GLU A N 1
ATOM 836 C CA . GLU A 1 109 ? 13.164 0.140 -22.718 1.00 68.12 109 GLU A CA 1
ATOM 837 C C . GLU A 1 109 ? 12.828 -1.354 -22.794 1.00 68.12 109 GLU A C 1
ATOM 839 O O . GLU A 1 109 ? 11.858 -1.740 -23.446 1.00 68.12 109 GLU A O 1
ATOM 844 N N . SER A 1 110 ? 13.561 -2.196 -22.058 1.00 73.38 110 SER A N 1
ATOM 845 C CA . SER A 1 110 ? 13.292 -3.639 -21.978 1.00 73.38 110 SER A CA 1
ATOM 846 C C . SER A 1 110 ? 11.959 -3.984 -21.310 1.00 73.38 110 SER A C 1
ATOM 848 O O . SER A 1 110 ? 11.507 -5.121 -21.396 1.00 73.38 110 SER A O 1
ATOM 850 N N . LEU A 1 111 ? 11.316 -3.019 -20.650 1.00 77.31 111 LEU A N 1
ATOM 851 C CA . LEU A 1 111 ? 10.041 -3.227 -19.976 1.00 77.31 111 LEU A CA 1
ATOM 852 C C . LEU A 1 111 ? 8.820 -2.947 -20.871 1.00 77.31 111 LEU A C 1
ATOM 854 O O . LEU A 1 111 ? 7.700 -3.321 -20.516 1.00 77.31 111 LEU A O 1
ATOM 858 N N . VAL A 1 112 ? 9.001 -2.312 -22.035 1.00 77.38 112 VAL A N 1
ATOM 859 C CA . VAL A 1 112 ? 7.896 -1.981 -22.951 1.00 77.38 112 VAL A CA 1
ATOM 860 C C . VAL A 1 112 ? 7.200 -3.260 -23.414 1.00 77.38 112 VAL A C 1
ATOM 862 O O . VAL A 1 112 ? 7.842 -4.159 -23.950 1.00 77.38 112 VAL A O 1
ATOM 865 N N . GLY A 1 113 ? 5.884 -3.350 -23.202 1.00 79.19 113 GLY A N 1
ATOM 866 C CA . GLY A 1 113 ? 5.085 -4.534 -23.545 1.00 79.19 113 GLY A CA 1
ATOM 867 C C . GLY A 1 113 ? 5.264 -5.737 -22.608 1.00 79.19 113 GLY A C 1
ATOM 868 O O . GLY A 1 113 ? 4.620 -6.758 -22.821 1.00 79.19 113 GLY A O 1
ATOM 869 N N . HIS A 1 114 ? 6.093 -5.618 -21.564 1.00 81.88 114 HIS A N 1
ATOM 870 C CA . HIS A 1 114 ? 6.421 -6.702 -20.629 1.00 81.88 114 HIS A CA 1
ATOM 871 C C . HIS A 1 114 ? 5.976 -6.415 -19.184 1.00 81.88 114 HIS A C 1
ATOM 873 O O . HIS A 1 114 ? 6.360 -7.134 -18.264 1.00 81.88 114 HIS A O 1
ATOM 879 N N . ILE A 1 115 ? 5.167 -5.373 -18.964 1.00 82.62 115 ILE A N 1
ATOM 880 C CA . ILE A 1 115 ? 4.646 -4.996 -17.643 1.00 82.62 115 ILE A CA 1
ATOM 881 C C . ILE A 1 115 ? 3.138 -5.210 -17.587 1.00 82.62 115 ILE A C 1
ATOM 883 O O . ILE A 1 115 ? 2.409 -4.784 -18.481 1.00 82.62 115 ILE A O 1
ATOM 887 N N . GLY A 1 116 ? 2.680 -5.804 -16.486 1.00 84.44 116 GLY A N 1
ATOM 888 C CA . GLY A 1 116 ? 1.283 -5.785 -16.063 1.00 84.44 116 GLY A CA 1
ATOM 889 C C . GLY A 1 116 ? 1.064 -4.842 -14.880 1.00 84.44 116 GLY A C 1
ATOM 890 O O . GLY A 1 116 ? 2.002 -4.482 -14.168 1.00 84.44 116 GLY A O 1
ATOM 891 N N . VAL A 1 117 ? -0.191 -4.465 -14.654 1.00 84.94 117 VAL A N 1
ATOM 892 C CA . VAL A 1 117 ? -0.630 -3.747 -13.453 1.00 84.94 117 VAL A CA 1
ATOM 893 C C . VAL A 1 117 ? -1.605 -4.649 -12.708 1.00 84.94 117 VAL A C 1
ATOM 895 O O . VAL A 1 117 ? -2.440 -5.303 -13.327 1.00 84.94 117 VAL A O 1
ATOM 898 N N . SER A 1 118 ? -1.487 -4.681 -11.386 1.00 85.25 118 SER A N 1
ATOM 899 C CA . SER A 1 118 ? -2.385 -5.412 -10.495 1.00 85.25 118 SER A CA 1
ATOM 900 C C . SER A 1 118 ? -2.891 -4.464 -9.411 1.00 85.25 118 SER A C 1
ATOM 902 O O . SER A 1 118 ? -2.147 -3.553 -9.026 1.00 85.25 118 SER A O 1
ATOM 904 N N . PRO A 1 119 ? -4.109 -4.674 -8.878 1.00 83.56 119 PRO A N 1
ATOM 905 C CA . PRO A 1 119 ? -4.505 -4.079 -7.610 1.00 83.56 119 PRO A CA 1
ATOM 906 C C . PRO A 1 119 ? -3.445 -4.344 -6.536 1.00 83.56 119 PRO A C 1
ATOM 908 O O . PRO A 1 119 ? -2.816 -5.407 -6.508 1.00 83.56 119 PRO A O 1
ATOM 911 N N . LEU A 1 120 ? -3.225 -3.355 -5.671 1.00 83.19 120 LEU A N 1
ATOM 912 C CA . LEU A 1 120 ? -2.327 -3.510 -4.535 1.00 83.19 120 LEU A CA 1
ATOM 913 C C . LEU A 1 120 ? -2.955 -4.484 -3.525 1.00 83.19 120 LEU A C 1
ATOM 915 O O . LEU A 1 120 ? -4.131 -4.308 -3.198 1.00 83.19 120 LEU A O 1
ATOM 919 N N . PRO A 1 121 ? -2.191 -5.445 -2.976 1.00 85.75 121 PRO A N 1
ATOM 920 C CA . PRO A 1 121 ? -2.681 -6.286 -1.893 1.00 85.75 121 PRO A CA 1
ATOM 921 C C . PRO A 1 121 ? -3.159 -5.454 -0.697 1.00 85.75 121 PRO A C 1
ATOM 923 O O . PRO A 1 121 ? -2.495 -4.499 -0.282 1.00 85.75 121 PRO A O 1
ATOM 926 N N . GLY A 1 122 ? -4.310 -5.83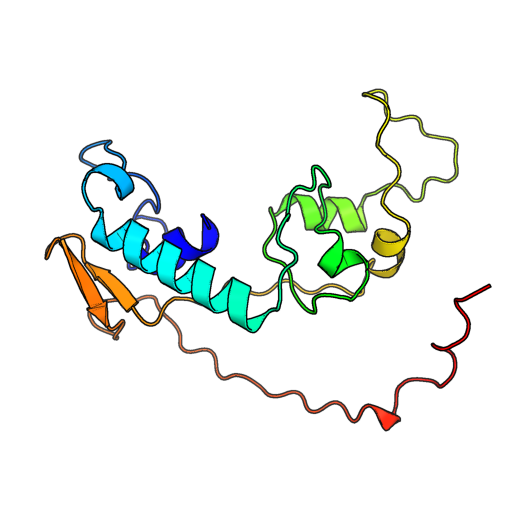2 -0.141 1.00 88.44 122 GLY A N 1
ATOM 927 C CA . GLY A 1 122 ? -4.816 -5.279 1.114 1.00 88.44 122 GLY A CA 1
ATOM 928 C C . GLY A 1 122 ? -4.022 -5.762 2.334 1.00 88.44 122 GLY A C 1
ATOM 929 O O . GLY A 1 122 ? -3.156 -6.631 2.231 1.00 88.44 122 GLY A O 1
ATOM 930 N N . SER A 1 123 ? -4.343 -5.215 3.509 1.00 91.50 123 SER A N 1
ATOM 931 C CA . SER A 1 123 ? -3.775 -5.656 4.788 1.00 91.50 123 SER A CA 1
ATOM 932 C C . SER A 1 123 ? -4.726 -6.608 5.521 1.00 91.50 123 SER A C 1
ATOM 934 O O . SER A 1 123 ? -5.936 -6.385 5.544 1.00 91.50 123 SER A O 1
ATOM 936 N N . SER A 1 124 ? -4.185 -7.638 6.182 1.00 91.56 124 SER A N 1
ATOM 937 C CA . SER A 1 124 ? -4.962 -8.496 7.092 1.00 91.56 124 SER A CA 1
ATOM 938 C C . SER A 1 124 ? -5.329 -7.784 8.395 1.00 91.56 124 SER A C 1
ATOM 940 O O . SER A 1 124 ? -6.280 -8.177 9.062 1.00 91.56 124 SER A O 1
ATOM 942 N N . ARG A 1 125 ? -4.611 -6.710 8.744 1.00 94.31 125 ARG A N 1
ATOM 943 C CA . ARG A 1 125 ? -4.866 -5.879 9.923 1.00 94.31 125 ARG A CA 1
ATOM 944 C C . ARG A 1 125 ? -5.207 -4.461 9.497 1.00 94.31 125 ARG A C 1
ATOM 946 O O . ARG A 1 125 ? -4.481 -3.843 8.720 1.00 94.31 125 ARG A O 1
ATOM 953 N N . ILE A 1 126 ? -6.319 -3.954 10.007 1.00 93.88 126 ILE A N 1
ATOM 954 C CA . ILE A 1 126 ? -6.904 -2.671 9.621 1.00 93.88 126 ILE A CA 1
ATOM 955 C C . ILE A 1 126 ? -7.106 -1.773 10.824 1.00 93.88 126 ILE A C 1
ATOM 957 O O . ILE A 1 126 ? -7.229 -2.240 11.956 1.00 93.88 126 ILE A O 1
ATOM 961 N N . TYR A 1 127 ? -7.174 -0.472 10.575 1.00 91.69 127 TYR A N 1
ATOM 962 C CA . TYR A 1 127 ? -7.488 0.504 11.602 1.00 91.69 127 TYR A CA 1
ATOM 963 C C . TYR A 1 127 ? -8.997 0.747 11.684 1.00 91.69 127 TYR A C 1
ATOM 965 O O . TYR A 1 127 ? -9.604 1.321 10.779 1.00 91.69 127 TYR A O 1
ATOM 973 N N . ASP A 1 128 ? -9.602 0.340 12.797 1.00 90.56 128 ASP A N 1
ATOM 974 C CA . ASP A 1 128 ? -10.984 0.668 13.126 1.00 90.56 128 ASP A CA 1
ATOM 975 C C . ASP A 1 128 ? -11.054 2.094 13.684 1.00 90.56 128 ASP A C 1
ATOM 977 O O . ASP A 1 128 ? -10.615 2.358 14.807 1.00 90.56 128 ASP A O 1
ATOM 981 N N . ARG A 1 129 ? -11.631 3.015 12.905 1.00 85.38 129 ARG A N 1
ATOM 982 C CA . ARG A 1 129 ? -11.766 4.430 13.288 1.00 85.38 129 ARG A CA 1
ATOM 983 C C . ARG A 1 129 ? -12.687 4.639 14.487 1.00 85.38 129 ARG A C 1
ATOM 985 O O . ARG A 1 129 ? -12.415 5.519 15.299 1.00 85.38 129 ARG A O 1
ATOM 992 N N . ALA A 1 130 ? -13.744 3.836 14.620 1.00 84.31 130 ALA A N 1
ATOM 993 C CA . ALA A 1 130 ? -14.707 3.980 15.710 1.00 84.31 130 ALA A CA 1
ATOM 994 C C . ALA A 1 130 ? -14.097 3.517 17.039 1.00 84.31 130 ALA A C 1
ATOM 996 O O . ALA A 1 130 ? -14.139 4.236 18.036 1.00 84.31 130 ALA A O 1
ATOM 997 N N . GLY A 1 131 ? -13.470 2.337 17.034 1.00 85.62 131 GLY A N 1
ATOM 998 C CA . GLY A 1 131 ? -12.767 1.787 18.196 1.00 85.62 131 GLY A CA 1
ATOM 999 C C . GLY A 1 131 ? -11.370 2.369 18.431 1.00 85.62 131 GLY A C 1
ATOM 1000 O O . GLY A 1 131 ? -10.743 2.052 19.439 1.00 85.62 131 GLY A O 1
ATOM 1001 N N . ARG A 1 132 ? -10.871 3.188 17.500 1.00 86.88 132 ARG A N 1
ATOM 1002 C CA . ARG A 1 132 ? -9.527 3.782 17.477 1.00 86.88 132 ARG A CA 1
ATOM 1003 C C . ARG A 1 132 ? -8.389 2.780 17.678 1.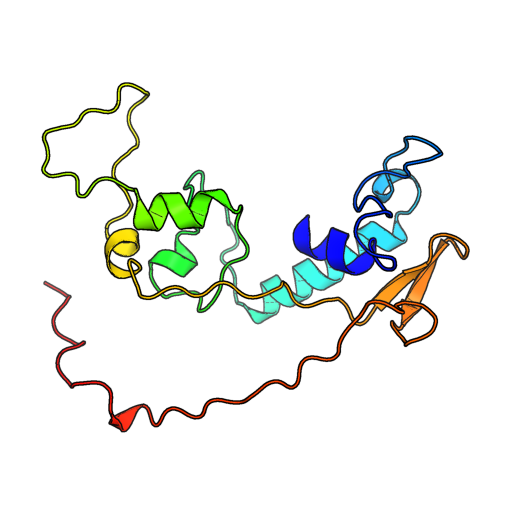00 86.88 132 ARG A C 1
ATOM 1005 O O . ARG A 1 132 ? -7.387 3.091 18.321 1.00 86.88 132 ARG A O 1
ATOM 1012 N N . THR A 1 133 ? -8.528 1.584 17.123 1.00 91.81 133 THR A N 1
ATOM 1013 C CA . THR A 1 133 ? -7.602 0.472 17.363 1.00 91.81 133 THR A CA 1
ATOM 1014 C C . THR A 1 133 ? -7.394 -0.370 16.111 1.00 91.81 133 THR A C 1
ATOM 1016 O O . THR A 1 133 ? -8.213 -0.348 15.194 1.00 91.81 133 THR A O 1
ATOM 1019 N N . VAL A 1 134 ? -6.294 -1.117 16.069 1.00 93.44 134 VAL A N 1
ATOM 1020 C CA . VAL A 1 134 ? -6.003 -2.052 14.979 1.00 93.44 134 VAL A CA 1
ATOM 1021 C C . VAL A 1 134 ? -6.706 -3.384 15.251 1.00 93.44 134 VAL A C 1
ATOM 1023 O O . VAL A 1 134 ? -6.590 -3.939 16.344 1.00 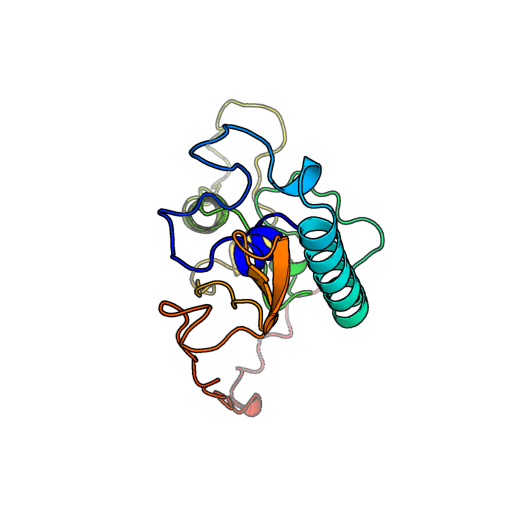93.44 134 VAL A O 1
ATOM 1026 N N . LYS A 1 135 ? -7.433 -3.906 14.261 1.00 94.88 135 LYS A N 1
ATOM 1027 C CA . LYS A 1 135 ? -8.189 -5.167 14.331 1.00 94.88 135 LYS A CA 1
ATOM 1028 C C . LYS A 1 135 ? -7.922 -6.028 13.101 1.00 94.88 135 LYS A C 1
ATOM 1030 O O . LYS A 1 135 ? -7.443 -5.535 12.085 1.00 94.88 135 LYS A O 1
ATOM 1035 N N . GLU A 1 136 ? -8.274 -7.306 13.188 1.00 95.31 136 GLU A N 1
ATOM 1036 C CA . GLU A 1 136 ? -8.272 -8.198 12.028 1.00 95.31 136 GLU A CA 1
ATOM 1037 C C . GLU A 1 136 ? -9.333 -7.777 11.001 1.00 95.31 136 GLU A C 1
ATOM 1039 O O . GLU A 1 136 ? -10.458 -7.376 11.336 1.00 95.31 136 GLU A O 1
ATOM 1044 N N . CYS A 1 137 ? -8.961 -7.895 9.734 1.00 92.56 137 CYS A N 1
ATOM 1045 C CA . CYS A 1 137 ? -9.823 -7.675 8.592 1.00 92.56 137 CYS A CA 1
ATOM 1046 C C . CYS A 1 137 ? -10.699 -8.910 8.372 1.00 92.56 137 CYS A C 1
ATOM 1048 O O . CYS A 1 137 ? -10.213 -10.027 8.209 1.00 92.56 137 CYS A O 1
ATOM 1050 N N . ASN A 1 138 ? -12.010 -8.717 8.405 1.00 91.88 138 ASN A N 1
ATOM 1051 C CA . ASN A 1 138 ? -13.008 -9.759 8.202 1.00 91.88 138 ASN A CA 1
ATOM 1052 C C . ASN A 1 138 ? -14.222 -9.156 7.470 1.00 91.88 138 ASN A C 1
ATOM 1054 O O . ASN A 1 138 ? -14.291 -7.932 7.338 1.00 91.88 138 ASN A O 1
ATOM 1058 N N . PRO A 1 139 ? -15.208 -9.958 7.028 1.00 91.56 139 PRO A N 1
ATOM 1059 C CA . PRO A 1 139 ? -16.343 -9.439 6.261 1.00 91.56 139 PRO A CA 1
ATOM 1060 C C . PRO A 1 139 ? -17.148 -8.327 6.954 1.00 91.56 139 PRO A C 1
ATOM 1062 O O . PRO A 1 139 ? -17.810 -7.548 6.278 1.00 91.56 139 PRO A O 1
ATOM 1065 N N . SER A 1 140 ? -17.092 -8.217 8.288 1.00 90.88 140 SER A N 1
ATOM 1066 C CA . SER A 1 140 ? -17.759 -7.132 9.021 1.00 90.88 140 SER A CA 1
ATOM 1067 C C . SER A 1 140 ? -16.929 -5.845 9.101 1.00 90.88 140 SER A C 1
ATOM 1069 O O . SER A 1 140 ? -17.489 -4.753 9.053 1.00 90.88 140 SER A O 1
ATOM 1071 N N . THR A 1 141 ? -15.600 -5.951 9.211 1.00 90.44 141 THR A N 1
ATOM 1072 C CA . THR A 1 141 ? -14.689 -4.798 9.344 1.00 90.44 141 THR A CA 1
ATOM 1073 C C . THR A 1 141 ? -14.186 -4.273 7.998 1.00 90.44 141 THR A C 1
ATOM 1075 O O . THR A 1 141 ? -13.865 -3.090 7.880 1.00 90.44 141 THR A O 1
ATOM 1078 N N . CYS A 1 142 ? -14.161 -5.140 6.986 1.00 90.94 142 CYS A N 1
ATOM 1079 C CA . CYS A 1 142 ? -13.694 -4.898 5.625 1.00 90.94 142 CYS A CA 1
ATOM 1080 C C . CYS A 1 142 ? -14.690 -5.468 4.595 1.00 90.94 142 CYS A C 1
ATOM 1082 O O . CYS A 1 142 ? -14.357 -6.405 3.867 1.00 90.94 142 CYS A O 1
ATOM 1084 N N . PRO A 1 143 ? -15.922 -4.946 4.508 1.00 90.81 143 PRO A N 1
ATOM 1085 C CA . PRO A 1 143 ? -16.955 -5.536 3.651 1.00 90.81 143 PRO A CA 1
ATOM 1086 C C . PRO A 1 143 ? -16.637 -5.447 2.151 1.00 90.81 143 PRO A C 1
ATOM 1088 O O . PRO A 1 143 ? -17.233 -6.168 1.357 1.00 90.81 143 PRO A O 1
ATOM 1091 N N . LEU A 1 144 ? -15.712 -4.565 1.756 1.00 90.31 144 LEU A N 1
ATOM 1092 C CA . LEU A 1 144 ? -15.284 -4.383 0.366 1.00 90.31 144 LEU A CA 1
ATOM 1093 C C . LEU A 1 144 ? -13.991 -5.134 0.022 1.00 90.31 144 LEU A C 1
ATOM 1095 O O . LEU A 1 144 ? -13.517 -5.031 -1.107 1.00 90.31 144 LEU A O 1
ATOM 1099 N N . ALA A 1 145 ? -13.395 -5.853 0.977 1.00 89.69 145 ALA A N 1
ATOM 1100 C CA . ALA A 1 145 ? -12.207 -6.648 0.707 1.00 89.69 145 ALA A CA 1
ATOM 1101 C C . ALA A 1 145 ? -12.593 -7.934 -0.032 1.00 89.69 145 ALA A C 1
ATOM 1103 O O . ALA A 1 145 ? -13.439 -8.702 0.428 1.00 89.69 145 ALA A O 1
ATOM 1104 N N . THR A 1 146 ? -11.939 -8.184 -1.161 1.00 85.69 146 THR A N 1
ATOM 1105 C CA . THR A 1 146 ? -12.017 -9.456 -1.880 1.00 85.69 146 THR A CA 1
ATOM 1106 C C . THR A 1 146 ? -10.803 -10.307 -1.535 1.00 85.69 146 THR A C 1
ATOM 1108 O O . THR A 1 146 ? -9.684 -9.803 -1.429 1.00 85.69 146 THR A O 1
ATOM 1111 N N . GLN A 1 147 ? -11.016 -11.607 -1.337 1.00 78.00 147 GLN A N 1
ATOM 1112 C CA . GLN A 1 147 ? -9.912 -12.559 -1.315 1.00 78.00 147 GLN A CA 1
ATOM 1113 C C . GLN A 1 147 ? -9.597 -12.931 -2.758 1.00 78.00 147 GLN A C 1
ATOM 1115 O O . GLN A 1 147 ? -10.398 -13.599 -3.409 1.00 78.00 147 GLN A O 1
ATOM 1120 N N . ASP A 1 148 ? -8.446 -12.485 -3.249 1.00 68.81 148 ASP A N 1
ATOM 1121 C CA . ASP A 1 148 ? -7.922 -12.982 -4.514 1.00 68.81 148 ASP A CA 1
ATOM 1122 C C . ASP A 1 148 ? -7.271 -14.346 -4.262 1.00 68.81 148 ASP A C 1
ATOM 1124 O O . ASP A 1 148 ? -6.360 -14.475 -3.437 1.00 68.81 148 ASP A O 1
ATOM 1128 N N . GLU A 1 149 ? -7.730 -15.384 -4.966 1.00 61.22 149 GLU A N 1
ATOM 1129 C CA . GLU A 1 149 ? -6.970 -16.628 -5.045 1.00 61.22 149 GLU A CA 1
ATOM 1130 C C . GLU A 1 149 ? -5.645 -16.331 -5.751 1.00 61.22 149 GLU A C 1
ATOM 1132 O O . GLU A 1 149 ? -5.615 -15.844 -6.884 1.00 61.22 149 GLU A O 1
ATOM 1137 N N . ILE A 1 150 ? -4.529 -16.643 -5.090 1.00 58.41 150 ILE A N 1
ATOM 1138 C CA . ILE A 1 150 ? -3.219 -16.628 -5.738 1.00 58.41 150 ILE A CA 1
ATOM 1139 C C . ILE A 1 150 ? -3.226 -17.753 -6.777 1.00 58.41 150 ILE A C 1
ATOM 1141 O O . ILE A 1 150 ? -2.927 -18.910 -6.475 1.00 58.41 150 ILE A O 1
ATOM 1145 N N . VAL A 1 151 ? -3.571 -17.418 -8.020 1.00 50.97 151 VAL A N 1
ATOM 1146 C CA . VAL A 1 151 ? -3.439 -18.342 -9.144 1.00 50.97 151 VAL A CA 1
ATOM 1147 C C . VAL A 1 151 ? -1.949 -18.506 -9.415 1.00 50.97 151 VAL A C 1
ATOM 1149 O O . VAL A 1 151 ? -1.313 -17.686 -10.080 1.00 50.97 151 VAL A O 1
ATOM 1152 N N . THR A 1 152 ? -1.367 -19.563 -8.855 1.00 45.84 152 THR A N 1
ATOM 1153 C CA . THR A 1 152 ? 0.033 -19.914 -9.095 1.00 45.84 152 THR A CA 1
ATOM 1154 C C . THR A 1 152 ? 0.177 -20.365 -10.549 1.00 45.84 152 THR A C 1
ATOM 1156 O O . THR A 1 152 ? -0.061 -21.523 -10.877 1.00 45.84 152 THR A O 1
ATOM 1159 N N . TYR A 1 153 ? 0.560 -19.453 -11.443 1.00 44.78 153 TYR A N 1
ATOM 1160 C CA . TYR A 1 153 ? 0.998 -19.821 -12.787 1.00 44.78 153 TYR A CA 1
ATOM 1161 C C . TYR A 1 153 ? 2.406 -20.414 -12.700 1.00 44.78 153 TYR A C 1
ATOM 1163 O O . TYR A 1 153 ? 3.410 -19.704 -12.762 1.00 44.78 153 TYR A O 1
ATOM 1171 N N . SER A 1 154 ? 2.497 -21.734 -12.570 1.00 43.03 154 SER A N 1
ATOM 1172 C CA . SER A 1 154 ? 3.732 -22.475 -12.807 1.00 43.03 154 SER A CA 1
ATOM 1173 C C . SER A 1 154 ? 4.054 -22.443 -14.305 1.00 43.03 154 SER A C 1
ATOM 1175 O O . SER A 1 154 ? 3.678 -23.334 -15.062 1.00 43.03 154 SER A O 1
ATOM 1177 N N . ARG A 1 155 ? 4.759 -21.403 -14.770 1.00 49.00 155 ARG A N 1
ATOM 1178 C CA . ARG A 1 155 ? 5.485 -21.515 -16.043 1.00 49.00 155 ARG A CA 1
ATOM 1179 C C . ARG A 1 155 ? 6.699 -22.407 -15.817 1.00 49.00 155 ARG A C 1
ATOM 1181 O O . ARG A 1 155 ? 7.544 -22.110 -14.975 1.00 49.00 155 ARG A O 1
ATOM 1188 N N . ASN A 1 156 ? 6.802 -23.474 -16.599 1.00 39.94 156 ASN A N 1
ATOM 1189 C CA . ASN A 1 156 ? 8.041 -24.224 -16.732 1.00 39.94 156 ASN A CA 1
ATOM 1190 C C . ASN A 1 156 ? 9.101 -23.292 -17.341 1.00 39.94 156 ASN A C 1
ATOM 1192 O O . ASN A 1 156 ? 9.048 -22.955 -18.521 1.00 39.94 156 ASN A O 1
ATOM 1196 N N . PHE A 1 157 ? 10.071 -22.857 -16.532 1.00 48.62 157 PHE A N 1
ATOM 1197 C CA . PHE A 1 157 ? 11.183 -22.000 -16.971 1.00 48.62 157 PHE A CA 1
ATOM 1198 C C . PHE A 1 157 ? 12.069 -22.643 -18.057 1.00 48.62 157 PHE A C 1
ATOM 1200 O O . PHE A 1 157 ? 12.907 -21.964 -18.645 1.00 48.62 157 PHE A O 1
ATOM 1207 N N . SER A 1 158 ? 11.869 -23.927 -18.359 1.00 48.66 158 SER A N 1
ATOM 1208 C CA . SER A 1 158 ? 12.526 -24.657 -19.445 1.00 48.66 158 SER A CA 1
ATOM 1209 C C . SER A 1 158 ? 12.092 -24.234 -20.857 1.00 48.66 158 SER A C 1
ATOM 1211 O O . SER A 1 158 ? 12.734 -24.649 -21.816 1.00 48.66 158 SER A O 1
ATOM 1213 N N . GLU A 1 159 ? 11.056 -23.402 -21.007 1.00 43.94 159 GLU A N 1
ATOM 1214 C CA . GLU A 1 159 ? 10.602 -22.887 -22.312 1.00 43.94 159 GLU A CA 1
ATOM 1215 C C . GLU A 1 159 ? 11.092 -21.466 -22.633 1.00 43.94 159 GLU A C 1
ATOM 1217 O O . GLU A 1 159 ? 10.745 -20.908 -23.676 1.00 43.94 159 GLU A O 1
ATOM 1222 N N . LEU A 1 160 ? 11.917 -20.854 -21.773 1.00 45.88 160 LEU A N 1
ATOM 1223 C CA . LEU A 1 160 ? 12.572 -19.601 -22.143 1.00 45.88 160 LEU A CA 1
ATOM 1224 C C . LEU A 1 160 ? 13.559 -19.879 -23.289 1.00 45.88 160 LEU A C 1
ATOM 1226 O O . LEU A 1 160 ? 14.447 -20.721 -23.131 1.00 45.88 160 LEU A O 1
ATOM 1230 N N . PRO A 1 161 ? 13.448 -19.193 -24.444 1.00 42.56 161 PRO A N 1
ATOM 1231 C CA . PRO A 1 161 ? 14.399 -19.378 -25.527 1.00 42.56 161 PRO A CA 1
ATOM 1232 C C . PRO A 1 161 ? 15.807 -19.057 -25.014 1.00 42.56 161 PRO A C 1
ATOM 1234 O O . PRO A 1 161 ? 16.046 -17.989 -24.449 1.00 42.56 161 PRO A O 1
ATOM 1237 N N . ALA A 1 162 ? 16.746 -19.978 -25.245 1.00 50.25 162 ALA A N 1
ATOM 1238 C CA . ALA A 1 162 ? 18.132 -19.961 -24.763 1.00 50.25 162 ALA A CA 1
ATOM 1239 C C . ALA A 1 162 ? 18.976 -18.731 -25.182 1.00 50.25 162 ALA A C 1
ATOM 1241 O O . ALA A 1 162 ? 20.166 -18.667 -24.889 1.00 50.25 162 ALA A O 1
ATOM 1242 N N . ASN A 1 163 ? 18.382 -17.741 -25.850 1.00 43.34 163 ASN A N 1
ATOM 1243 C CA . ASN A 1 163 ? 19.050 -16.537 -26.336 1.00 43.34 163 ASN A CA 1
ATOM 1244 C C . ASN A 1 163 ? 19.064 -15.366 -25.338 1.00 43.34 163 ASN A C 1
ATOM 1246 O O . ASN A 1 163 ? 19.633 -14.323 -25.654 1.00 43.34 163 ASN A O 1
ATOM 1250 N N . ALA A 1 164 ? 18.507 -15.512 -24.132 1.00 44.59 164 ALA A N 1
ATOM 1251 C CA . ALA A 1 164 ? 18.513 -14.448 -23.120 1.00 44.59 164 ALA A CA 1
ATOM 1252 C C . ALA A 1 164 ? 19.880 -14.217 -22.426 1.00 44.59 164 ALA A C 1
ATOM 1254 O O . ALA A 1 164 ? 19.990 -13.345 -21.571 1.00 44.59 164 ALA A O 1
ATOM 1255 N N . THR A 1 165 ? 20.935 -14.961 -22.782 1.00 38.56 165 THR A N 1
ATOM 1256 C CA . THR A 1 165 ? 22.286 -14.836 -22.193 1.00 38.56 165 THR A CA 1
ATOM 1257 C C . THR A 1 165 ? 23.274 -13.994 -23.008 1.00 38.56 165 THR A C 1
ATOM 1259 O O . THR A 1 165 ? 24.427 -13.864 -22.606 1.00 38.56 165 THR A O 1
ATOM 1262 N N . LYS A 1 166 ? 22.867 -13.365 -24.119 1.00 38.59 166 LYS A N 1
ATOM 1263 C CA . LYS A 1 166 ? 23.730 -12.432 -24.875 1.00 38.59 166 LYS A CA 1
ATOM 1264 C C . LYS A 1 166 ? 23.324 -10.972 -24.667 1.00 38.59 166 LYS A C 1
ATOM 1266 O O . LYS A 1 166 ? 22.856 -10.314 -25.587 1.00 38.59 166 LYS A O 1
ATOM 1271 N N . ALA A 1 167 ? 23.535 -10.461 -23.460 1.00 39.47 167 ALA A N 1
ATOM 1272 C CA . ALA A 1 167 ? 23.554 -9.022 -23.197 1.00 39.47 167 ALA A CA 1
ATOM 1273 C C . ALA A 1 167 ? 24.525 -8.703 -22.050 1.00 39.47 167 ALA A C 1
ATOM 1275 O O . ALA A 1 167 ? 24.141 -8.211 -20.994 1.00 39.47 167 ALA A O 1
ATOM 1276 N N . SER A 1 168 ? 25.798 -9.029 -22.257 1.00 40.66 168 SER A N 1
ATOM 1277 C CA . SER A 1 168 ? 26.914 -8.513 -21.462 1.00 40.66 168 SER A CA 1
ATOM 1278 C C . SER A 1 168 ? 28.180 -8.540 -22.318 1.00 40.66 168 SER A C 1
ATOM 1280 O O . SER A 1 168 ? 28.854 -9.561 -22.447 1.00 40.66 168 SER A O 1
ATOM 1282 N N . GLY A 1 169 ? 28.443 -7.397 -22.947 1.00 32.66 169 GLY A N 1
ATOM 1283 C CA . GLY A 1 169 ? 29.693 -7.004 -23.587 1.00 32.66 169 GLY A CA 1
ATOM 1284 C C . GLY A 1 169 ? 29.896 -5.522 -23.329 1.00 32.66 169 GLY A C 1
ATOM 1285 O O . GLY A 1 169 ? 28.881 -4.795 -23.427 1.00 32.66 169 GLY A O 1
#

InterPro domains:
  IPR050490 Bacterial solute-binding protein 1 [PTHR43649] (3-139)

Secondary structure (DSSP, 8-state):
-HHHHHHHH-TTGGGS-SSB-TTT--BHHHH-HHHHHHHHHHHHHHHHHTT--S------SS-HHHHTTS-S-----TTHHHHHHHS----TT---SSSS--SPPHHHHTTTT-----PPP--SEEEETTTTEEEE--TTT-TT------------GGGS-GGGG----

pLDDT: mean 74.62, std 18.45, range [32.66, 95.31]

Radius of gyration: 20.18 Å; chains: 1; bounding box: 48×46×50 Å

Organism: Dunaliella tertiolecta (NCBI:txid3047)